Protein AF-A0A419KEZ3-F1 (afdb_monomer)

pLDDT: mean 91.3, std 7.32, range [59.53, 98.06]

Solvent-accessible surface area (backbone atoms only — not comparable to full-atom values): 5619 Å² total; per-residue (Å²): 110,71,69,66,50,51,55,49,52,54,50,55,49,48,72,76,42,90,86,61,65,65,48,80,53,99,92,42,44,38,28,66,41,101,61,87,30,30,24,41,73,82,14,85,31,47,54,67,54,46,52,50,41,49,54,26,57,70,41,92,48,64,69,50,25,50,50,28,55,49,55,44,32,54,64,50,48,45,57,60,52,51,51,53,53,52,52,52,53,52,52,51,53,52,51,55,64,73,76,105

Foldseek 3Di:
DVVLVVVLVVVVVVLVDPPDQWDDDPNWIWGDDPDQWIQINNFTDHPVRVSCLSVQCSDPDPVSNVVSVVVNCVRVCVVVVVVVVVVVVVVVVVVVVVVD

Nearest PDB structures (foldseek):
  2n1h-assembly1_A  TM=5.336E-01  e=1.472E+00  Schizosaccharomyces pombe 972h-

Secondary structure (DSSP, 8-state):
-HHHHHHHHHHHHHHH-SS-SEEEETTEEEEE-SSSEEEETTEEEEHHHHHHHHHHHT-S-HHHHHHHHHHHHHHTTHHHHHHHHHHHHHHHHHHHHHH-

Mean predicted aligned error: 5.29 Å

Structure (mmCIF, N/CA/C/O backbone):
data_AF-A0A419KEZ3-F1
#
_entry.id   AF-A0A419KEZ3-F1
#
loop_
_atom_site.group_PDB
_atom_site.id
_atom_site.type_symbol
_atom_site.label_atom_id
_atom_site.label_alt_id
_atom_site.label_comp_id
_atom_site.label_asym_id
_atom_site.label_entity_id
_atom_site.label_seq_id
_atom_site.pdbx_PDB_ins_code
_atom_site.Cartn_x
_atom_site.Cartn_y
_atom_site.Cartn_z
_atom_site.occupancy
_atom_site.B_iso_or_equiv
_atom_site.auth_seq_id
_atom_site.auth_comp_id
_atom_site.auth_asym_id
_atom_site.auth_atom_id
_atom_site.pdbx_PDB_model_num
ATOM 1 N N . MET A 1 1 ? -9.427 16.975 11.562 1.00 59.53 1 MET A N 1
ATOM 2 C CA . MET A 1 1 ? -9.403 15.908 12.588 1.00 59.53 1 MET A CA 1
ATOM 3 C C . MET A 1 1 ? -10.632 15.014 12.488 1.00 59.53 1 MET A C 1
ATOM 5 O O . MET A 1 1 ? -10.470 13.811 12.394 1.00 59.53 1 MET A O 1
ATOM 9 N N . LYS A 1 2 ? -11.841 15.587 12.383 1.00 64.38 2 LYS A N 1
ATOM 10 C CA . LYS A 1 2 ? -13.095 14.826 12.236 1.00 64.38 2 LYS A CA 1
ATOM 11 C C . LYS A 1 2 ? -13.085 13.823 11.065 1.00 64.38 2 LYS A C 1
ATOM 13 O O . LYS A 1 2 ? -13.336 12.647 11.271 1.00 64.38 2 LYS A O 1
ATOM 18 N N . LYS A 1 3 ? -12.651 14.261 9.874 1.00 74.25 3 LYS A N 1
ATOM 19 C CA . LYS A 1 3 ? -12.561 13.403 8.674 1.00 74.25 3 LYS A CA 1
ATOM 20 C C . LYS A 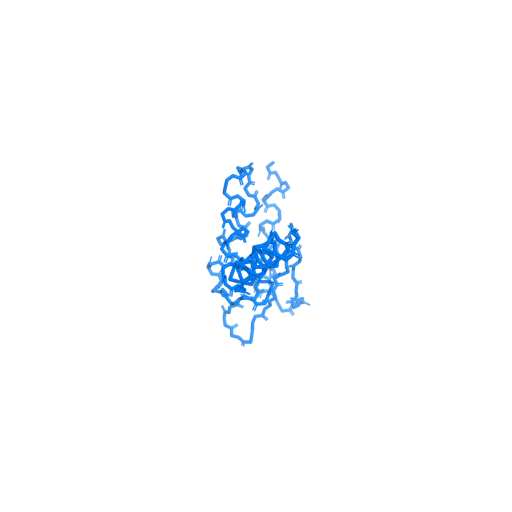1 3 ? -11.563 12.242 8.805 1.00 74.25 3 LYS A C 1
ATOM 22 O O . LYS A 1 3 ? -11.837 11.154 8.327 1.00 74.25 3 LYS A O 1
ATOM 27 N N . SER A 1 4 ? -10.404 12.459 9.433 1.00 74.81 4 SER A N 1
ATOM 28 C CA . SER A 1 4 ? -9.390 11.402 9.589 1.00 74.81 4 SER A CA 1
ATOM 29 C C . SER A 1 4 ? -9.812 10.334 10.596 1.00 74.81 4 SER A C 1
ATOM 31 O O . SER A 1 4 ? -9.399 9.192 10.448 1.00 74.81 4 SER A O 1
ATOM 33 N N . MET A 1 5 ? -10.608 10.719 11.599 1.00 79.12 5 MET A N 1
ATOM 34 C CA . MET A 1 5 ? -11.153 9.815 12.612 1.00 79.12 5 MET A CA 1
ATOM 35 C C . MET A 1 5 ? -12.304 8.977 12.046 1.00 79.12 5 MET A C 1
ATOM 37 O O . MET A 1 5 ? -12.257 7.761 12.165 1.00 79.12 5 MET A O 1
ATOM 41 N N . GLN A 1 6 ? -13.229 9.600 11.305 1.00 86.38 6 GLN A N 1
ATOM 42 C CA . GLN A 1 6 ? -14.302 8.887 10.595 1.00 86.38 6 GLN A CA 1
ATOM 43 C C . GLN A 1 6 ? -13.761 7.804 9.654 1.00 86.38 6 GLN A C 1
ATOM 45 O O . GLN A 1 6 ? -14.206 6.671 9.694 1.00 86.38 6 GLN A O 1
ATOM 50 N N . ILE A 1 7 ? -12.728 8.119 8.870 1.00 87.94 7 ILE A N 1
ATOM 51 C CA . ILE A 1 7 ? -12.120 7.157 7.938 1.00 87.94 7 ILE A CA 1
ATOM 52 C C . ILE A 1 7 ? -11.506 5.943 8.662 1.00 87.94 7 ILE A C 1
ATOM 54 O O . ILE A 1 7 ? -11.483 4.846 8.110 1.00 87.94 7 ILE A O 1
ATOM 58 N N . LEU A 1 8 ? -10.980 6.132 9.876 1.00 88.75 8 LEU A N 1
ATOM 59 C CA . LEU A 1 8 ? -10.447 5.030 10.677 1.00 88.75 8 LEU A CA 1
ATOM 60 C C . LEU A 1 8 ? -11.574 4.160 11.240 1.00 88.75 8 LEU A C 1
ATOM 62 O O . LEU A 1 8 ? -11.472 2.940 11.188 1.00 88.75 8 LEU A O 1
ATOM 66 N N . GLU A 1 9 ? -12.646 4.781 11.728 1.00 90.19 9 GLU A N 1
ATOM 67 C CA . GLU A 1 9 ? -13.843 4.079 12.202 1.00 90.19 9 GLU A CA 1
ATOM 68 C C . GLU A 1 9 ? -14.496 3.266 11.076 1.00 90.19 9 GLU A C 1
ATOM 70 O O . GLU A 1 9 ? -14.818 2.097 11.278 1.00 90.19 9 GLU A O 1
ATOM 75 N N . ASP A 1 10 ? -14.603 3.835 9.871 1.00 91.44 10 ASP A N 1
ATOM 76 C CA . ASP A 1 10 ? -15.122 3.147 8.683 1.00 91.44 10 ASP A CA 1
ATOM 77 C C . ASP A 1 10 ? -14.277 1.912 8.333 1.00 91.44 10 ASP A C 1
ATOM 79 O O . ASP A 1 10 ? -14.812 0.852 8.001 1.00 91.44 10 ASP A O 1
ATOM 83 N N . PHE A 1 11 ? -12.950 2.025 8.437 1.00 92.69 11 PHE A N 1
ATOM 84 C CA . PHE A 1 11 ? -12.036 0.910 8.201 1.00 92.69 11 PHE A CA 1
ATOM 85 C C . PHE A 1 11 ? -12.146 -0.171 9.284 1.00 92.69 11 PHE A C 1
ATOM 87 O O . PHE A 1 11 ? -12.197 -1.360 8.971 1.00 92.69 11 PHE A O 1
ATOM 94 N N . GLU A 1 12 ? -12.231 0.210 10.559 1.00 92.00 12 GLU A N 1
ATOM 95 C CA . GLU A 1 12 ? -12.424 -0.743 11.658 1.00 92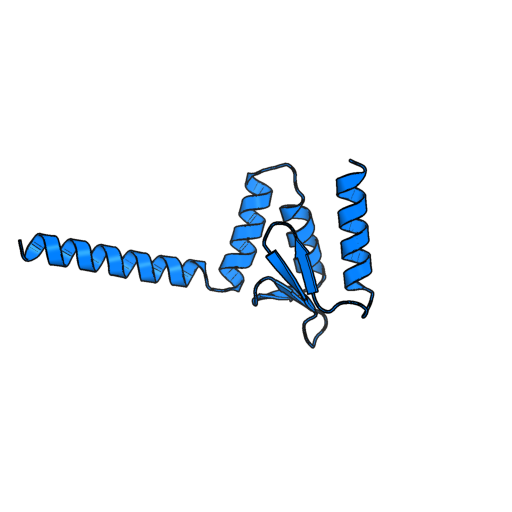.00 12 GLU A CA 1
ATOM 96 C C . GLU A 1 12 ? -13.782 -1.454 11.571 1.00 92.00 12 GLU A C 1
ATOM 98 O O . GLU A 1 12 ? -13.874 -2.657 11.832 1.00 92.00 12 GLU A O 1
ATOM 103 N N . LEU A 1 13 ? -14.832 -0.745 11.149 1.00 92.31 13 LEU A N 1
ATOM 104 C CA . LEU A 1 13 ? -16.136 -1.335 10.868 1.00 92.31 13 LEU A CA 1
ATOM 105 C C . LEU A 1 13 ? -16.058 -2.308 9.685 1.00 92.31 13 LEU A C 1
ATOM 107 O O . LEU A 1 13 ? -16.610 -3.409 9.752 1.00 92.31 13 LEU A O 1
ATOM 111 N N . TRP A 1 14 ? -15.348 -1.937 8.619 1.00 93.56 14 TRP A N 1
ATOM 112 C CA . TRP A 1 14 ? -15.114 -2.814 7.474 1.00 93.56 14 TRP A CA 1
ATOM 113 C C . TRP A 1 14 ? -14.391 -4.105 7.878 1.00 93.56 14 TRP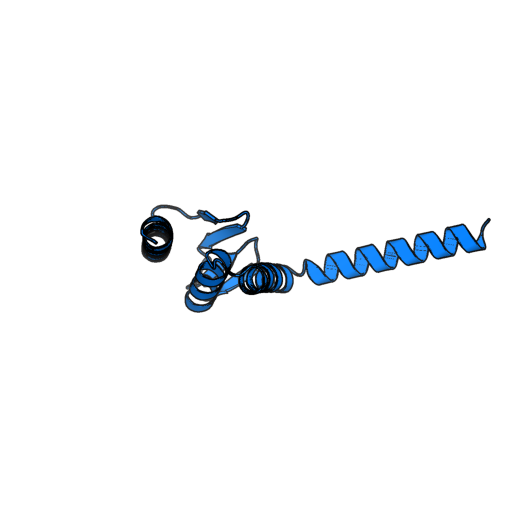 A C 1
ATOM 115 O O . TRP A 1 14 ? -14.815 -5.189 7.474 1.00 93.56 14 TRP A O 1
ATOM 125 N N . LEU A 1 15 ? -13.372 -4.037 8.741 1.00 90.31 15 LEU A N 1
ATOM 126 C CA . LEU A 1 15 ? -12.679 -5.231 9.241 1.00 90.31 15 LEU A CA 1
ATOM 127 C C . LEU A 1 15 ? -13.638 -6.200 9.947 1.00 90.31 15 LEU A C 1
ATOM 129 O O . LEU A 1 15 ? -13.637 -7.395 9.649 1.00 90.31 15 LEU A O 1
ATOM 133 N N . ARG A 1 16 ? -14.538 -5.681 10.789 1.00 88.69 16 ARG A N 1
ATOM 134 C CA . ARG A 1 16 ? -15.482 -6.492 11.579 1.00 88.69 16 ARG A CA 1
ATOM 135 C C . ARG A 1 16 ? -16.663 -7.041 10.779 1.00 88.69 16 ARG A C 1
ATOM 137 O O . ARG A 1 16 ? -17.253 -8.046 11.164 1.00 88.69 16 ARG A O 1
ATOM 144 N N . THR A 1 17 ? -17.048 -6.386 9.686 1.00 85.62 17 THR A N 1
ATOM 145 C CA . THR A 1 17 ? -18.293 -6.696 8.963 1.00 85.62 17 THR A CA 1
ATOM 146 C C . THR A 1 17 ? -18.057 -7.486 7.679 1.00 85.62 17 THR A C 1
ATOM 148 O O . THR A 1 17 ? -17.063 -7.293 6.998 1.00 85.62 17 THR A O 1
ATOM 151 N N . ARG A 1 18 ? -18.969 -8.382 7.281 1.00 75.12 18 ARG A N 1
ATOM 152 C CA . ARG A 1 18 ? -18.826 -9.179 6.038 1.00 75.12 18 ARG A CA 1
ATOM 153 C C . ARG A 1 18 ? -19.460 -8.531 4.797 1.00 75.12 18 ARG A C 1
ATOM 155 O O . ARG A 1 18 ? -19.661 -9.208 3.799 1.00 75.12 18 ARG A O 1
ATOM 162 N N . PHE A 1 19 ? -19.811 -7.244 4.856 1.00 67.50 19 PHE A N 1
ATOM 163 C CA . PHE A 1 19 ? -20.635 -6.610 3.819 1.00 67.50 19 PHE A CA 1
ATOM 164 C C . PHE A 1 19 ? -19.890 -6.329 2.510 1.00 67.50 19 PHE A C 1
ATOM 166 O O . PHE A 1 19 ? -20.487 -6.445 1.444 1.00 67.50 19 PHE A O 1
ATOM 173 N N . THR A 1 20 ? -18.602 -5.977 2.565 1.00 81.94 20 THR A N 1
ATOM 174 C CA . THR A 1 20 ? -17.789 -5.738 1.365 1.00 81.94 20 THR A CA 1
ATOM 175 C C . THR A 1 20 ? -16.446 -6.450 1.459 1.00 81.94 20 THR A C 1
ATOM 177 O O . THR A 1 20 ? -15.736 -6.359 2.462 1.00 81.94 20 THR A O 1
ATOM 180 N N . ASN A 1 21 ? -16.066 -7.141 0.382 1.00 84.94 21 ASN A N 1
ATOM 181 C CA . ASN A 1 21 ? -14.788 -7.854 0.329 1.00 84.94 21 ASN A CA 1
ATOM 182 C C . ASN A 1 21 ? -13.588 -6.921 0.161 1.00 84.94 21 ASN A C 1
ATOM 184 O O . ASN A 1 21 ? -12.486 -7.320 0.521 1.00 84.94 21 ASN A O 1
ATOM 188 N N . ALA A 1 22 ? -13.792 -5.702 -0.354 1.00 91.88 22 ALA A N 1
ATOM 189 C CA . ALA A 1 22 ? -12.720 -4.759 -0.647 1.00 91.88 22 ALA A CA 1
ATOM 190 C C . ALA A 1 22 ? -12.982 -3.353 -0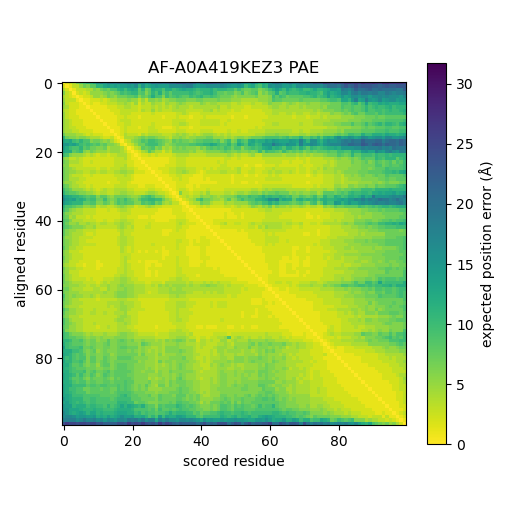.079 1.00 91.88 22 ALA A C 1
ATOM 192 O O . ALA A 1 22 ? -14.117 -2.869 -0.092 1.00 91.88 22 ALA A O 1
ATOM 193 N N . PHE A 1 23 ? -11.911 -2.686 0.349 1.00 93.31 23 PHE A N 1
ATOM 194 C CA . PHE A 1 23 ? -11.873 -1.300 0.807 1.00 93.31 23 PHE A CA 1
ATOM 195 C C . PHE A 1 23 ? -10.740 -0.556 0.090 1.00 93.31 23 PHE A C 1
ATOM 197 O O . PHE A 1 23 ? -9.574 -0.940 0.171 1.00 93.31 23 PHE A O 1
ATOM 204 N N . TRP A 1 24 ? -11.067 0.515 -0.633 1.00 93.50 24 TRP A N 1
ATOM 205 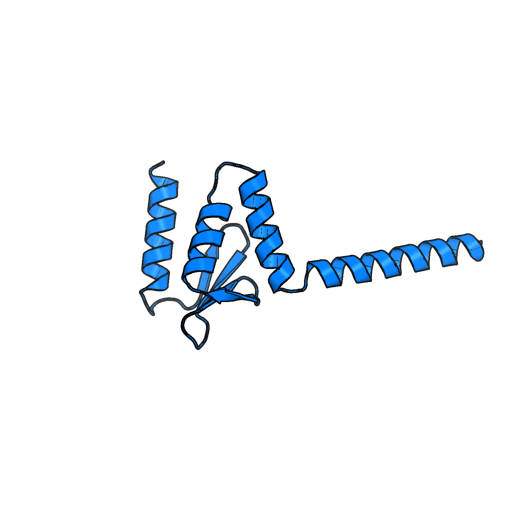C CA . TRP A 1 24 ? -10.084 1.305 -1.377 1.00 93.50 24 TRP A CA 1
ATOM 206 C C . TRP A 1 24 ? -9.653 2.529 -0.581 1.00 93.50 24 TRP A C 1
ATOM 208 O O . TRP A 1 24 ? -10.482 3.355 -0.197 1.00 93.50 24 TRP A O 1
ATOM 218 N N . PHE A 1 25 ? -8.345 2.696 -0.384 1.00 94.31 25 PHE A N 1
ATOM 219 C CA . PHE A 1 25 ? -7.814 3.845 0.337 1.00 94.31 25 PHE A CA 1
ATOM 220 C C . PHE A 1 25 ? -6.474 4.314 -0.220 1.00 94.31 25 PHE A C 1
ATOM 222 O O . PHE A 1 25 ? -5.522 3.550 -0.318 1.00 94.31 25 PHE A O 1
ATOM 229 N N . LYS A 1 26 ? -6.384 5.611 -0.552 1.00 91.44 26 LYS A N 1
ATOM 230 C CA . LYS A 1 26 ? -5.133 6.275 -0.976 1.00 91.44 26 LYS A CA 1
ATOM 231 C C . LYS A 1 26 ? -4.378 5.561 -2.114 1.00 91.44 26 LYS A C 1
ATOM 233 O O . LYS A 1 26 ? -3.163 5.682 -2.197 1.00 91.44 26 LYS A O 1
ATOM 238 N N . GLY A 1 27 ? -5.104 4.889 -3.008 1.00 91.88 27 GLY A N 1
ATOM 239 C CA . GLY A 1 27 ? -4.533 4.157 -4.145 1.00 91.88 27 GLY A CA 1
ATOM 240 C C . GLY A 1 27 ? -4.204 2.690 -3.864 1.00 91.88 27 GLY A C 1
ATOM 241 O O . GLY A 1 27 ? -3.759 2.012 -4.779 1.00 91.88 27 GLY A O 1
ATOM 242 N N . HIS A 1 28 ? -4.464 2.205 -2.649 1.00 95.06 28 HIS A N 1
ATOM 243 C CA . HIS A 1 28 ? -4.270 0.815 -2.247 1.00 9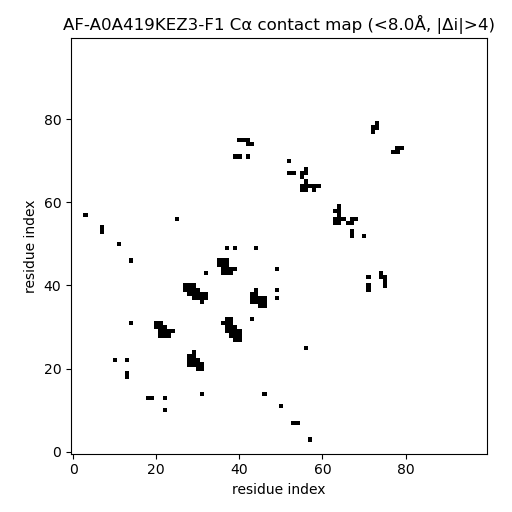5.06 28 HIS A CA 1
ATOM 244 C C . HIS A 1 28 ? -5.619 0.113 -2.052 1.00 95.06 28 HIS A C 1
ATOM 246 O O . HIS A 1 28 ? -6.575 0.712 -1.537 1.00 95.06 28 HIS A O 1
ATOM 252 N N . LYS A 1 29 ? -5.694 -1.154 -2.455 1.00 95.19 29 LYS A N 1
ATOM 253 C CA . LYS A 1 29 ? -6.858 -2.024 -2.292 1.00 95.19 29 LYS A CA 1
ATOM 254 C C . LYS A 1 29 ? -6.629 -2.958 -1.111 1.00 95.19 29 LYS A C 1
ATOM 256 O O . LYS A 1 29 ? -5.706 -3.763 -1.138 1.00 95.19 29 LYS A O 1
ATOM 261 N N . PHE A 1 30 ? -7.481 -2.857 -0.100 1.00 95.81 30 PHE A N 1
ATOM 262 C CA . PHE A 1 30 ? -7.530 -3.774 1.033 1.00 95.81 30 PHE A CA 1
ATOM 263 C C . PHE A 1 30 ? -8.618 -4.807 0.759 1.00 95.81 30 PHE A C 1
ATOM 265 O O . PHE A 1 30 ? -9.746 -4.429 0.457 1.00 95.81 30 PHE A O 1
ATOM 272 N N . GLU A 1 31 ? -8.306 -6.090 0.859 1.00 94.88 31 GLU A N 1
ATOM 273 C CA . GLU A 1 31 ? -9.239 -7.192 0.641 1.00 94.88 31 GLU A CA 1
ATOM 274 C C . GLU A 1 31 ? -9.182 -8.167 1.804 1.00 94.88 31 GLU A C 1
ATOM 276 O O . GLU A 1 31 ? -8.120 -8.404 2.370 1.00 94.88 31 GLU A O 1
ATOM 281 N N . LYS A 1 32 ? -10.315 -8.760 2.169 1.00 91.81 32 LYS A N 1
ATOM 282 C CA . LYS A 1 32 ? -10.315 -9.809 3.193 1.00 91.81 32 LYS A CA 1
ATOM 283 C C . LYS A 1 32 ? -9.621 -11.051 2.644 1.00 91.81 32 LYS A C 1
ATOM 285 O O . LYS A 1 32 ? -9.957 -11.502 1.550 1.00 91.81 32 LYS A O 1
ATOM 290 N N . ALA A 1 33 ? -8.651 -11.579 3.383 1.00 88.50 33 ALA A N 1
ATOM 291 C CA . ALA A 1 33 ? -8.067 -12.871 3.057 1.00 88.50 33 ALA A CA 1
ATOM 292 C C . ALA A 1 33 ? -9.050 -13.998 3.427 1.00 88.50 33 ALA A C 1
ATOM 294 O O . ALA A 1 33 ? -9.990 -13.789 4.190 1.00 88.50 33 ALA A O 1
ATOM 295 N N . GLU A 1 34 ? -8.818 -15.211 2.919 1.00 80.44 34 GLU A N 1
ATOM 296 C CA . GLU A 1 34 ? -9.586 -16.398 3.334 1.00 80.44 34 GLU A CA 1
ATOM 297 C C . GLU A 1 34 ? -9.345 -16.776 4.816 1.00 80.44 34 GLU A C 1
ATOM 299 O O . GLU A 1 34 ? -10.137 -17.515 5.394 1.00 80.44 34 GLU A O 1
ATOM 304 N N . GLY A 1 35 ? -8.284 -16.242 5.442 1.00 79.69 35 GLY A N 1
ATOM 305 C CA . GLY A 1 35 ? -7.985 -16.357 6.879 1.00 79.69 35 GLY A CA 1
ATOM 306 C C . GLY A 1 35 ? -8.250 -15.070 7.678 1.00 79.69 35 GLY A C 1
ATOM 307 O O . GLY A 1 35 ? -8.937 -14.164 7.219 1.00 79.69 35 GLY A O 1
ATOM 308 N N . GLU A 1 36 ? -7.653 -14.950 8.868 1.00 83.75 36 GLU A N 1
ATOM 309 C CA . GLU A 1 36 ? -7.793 -13.786 9.777 1.00 83.75 36 GLU A CA 1
ATOM 310 C C . GLU A 1 36 ? -6.974 -12.546 9.346 1.00 83.75 36 GLU A C 1
ATOM 312 O O . GLU A 1 36 ? -6.600 -11.702 10.158 1.00 83.75 36 GLU A O 1
ATOM 317 N N . GLY A 1 37 ? -6.653 -12.437 8.057 1.00 91.19 37 GLY A N 1
ATOM 318 C CA . GLY A 1 37 ? -5.773 -11.405 7.517 1.00 91.19 37 GLY A CA 1
ATOM 319 C C . GLY A 1 37 ? -6.419 -10.538 6.444 1.00 91.19 37 GLY A C 1
ATOM 320 O O . GLY A 1 37 ? -7.576 -10.701 6.052 1.00 91.19 37 GLY A O 1
ATOM 321 N N . VAL A 1 38 ? -5.623 -9.608 5.934 1.00 94.81 38 VAL A N 1
ATOM 322 C CA . VAL A 1 38 ? -6.004 -8.654 4.899 1.00 94.81 38 VAL A CA 1
ATOM 323 C C . VAL A 1 38 ? -4.964 -8.693 3.788 1.00 94.81 38 VAL A C 1
ATOM 325 O O . VAL A 1 38 ? -3.769 -8.560 4.032 1.00 94.81 38 VAL A O 1
ATOM 328 N N . MET A 1 39 ? -5.420 -8.851 2.552 1.00 95.25 39 MET A N 1
ATOM 329 C CA . MET A 1 39 ? -4.596 -8.669 1.365 1.00 95.25 39 MET A CA 1
ATOM 330 C C . MET A 1 39 ? -4.555 -7.183 1.005 1.00 95.25 39 MET A C 1
ATOM 332 O O . MET A 1 39 ? -5.600 -6.576 0.794 1.00 95.25 39 MET A O 1
ATOM 336 N N . ILE A 1 40 ? -3.368 -6.588 0.914 1.00 95.81 40 ILE A N 1
ATOM 337 C CA . ILE A 1 40 ? -3.179 -5.202 0.469 1.00 95.81 40 ILE A CA 1
ATOM 338 C C . ILE A 1 40 ? -2.412 -5.220 -0.850 1.00 95.81 40 ILE A C 1
ATOM 340 O O . ILE A 1 40 ? -1.249 -5.620 -0.896 1.00 95.81 40 ILE A O 1
ATOM 344 N N . ASP A 1 41 ? -3.074 -4.820 -1.937 1.00 94.25 41 ASP A N 1
ATOM 345 C CA . ASP A 1 41 ? -2.545 -4.890 -3.309 1.00 94.25 41 ASP A CA 1
ATOM 346 C C . ASP A 1 41 ? -1.992 -6.288 -3.687 1.00 94.25 41 ASP A C 1
ATOM 348 O O . ASP A 1 41 ? -1.063 -6.413 -4.486 1.00 94.25 41 ASP A O 1
ATOM 352 N N . GLY A 1 42 ? -2.573 -7.347 -3.109 1.00 91.06 42 GLY A N 1
ATOM 353 C CA . GLY A 1 42 ? -2.183 -8.745 -3.330 1.00 91.06 42 GLY A CA 1
ATOM 354 C C . GLY A 1 42 ? -1.190 -9.330 -2.316 1.00 91.06 42 GLY A C 1
ATOM 355 O O . GLY A 1 42 ? -0.858 -10.508 -2.423 1.00 91.06 42 GLY A O 1
ATOM 356 N N . GLY A 1 43 ? -0.736 -8.552 -1.332 1.00 93.25 43 GLY A N 1
ATOM 357 C CA . GLY A 1 43 ? 0.203 -8.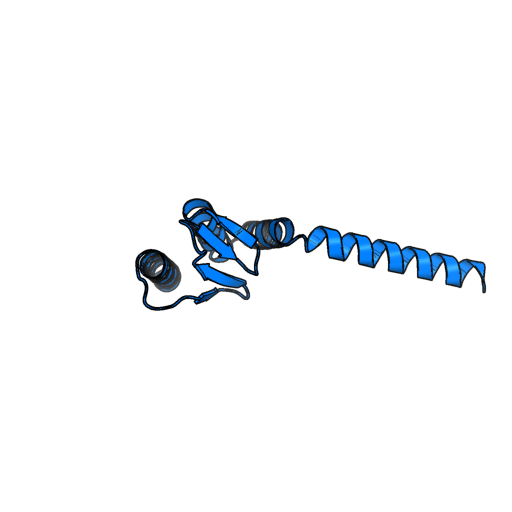992 -0.297 1.00 93.25 43 GLY A CA 1
ATOM 358 C C . GLY A 1 43 ? -0.508 -9.247 1.020 1.00 93.25 43 GLY A C 1
ATOM 359 O O . GLY A 1 43 ? -1.340 -8.441 1.421 1.00 93.25 43 GLY A O 1
ATOM 360 N N . TYR A 1 44 ? -0.185 -10.342 1.704 1.00 94.75 44 TYR A N 1
ATOM 361 C CA . TYR A 1 44 ? -0.828 -10.698 2.970 1.00 94.75 44 TYR A CA 1
ATOM 362 C C . TYR A 1 44 ? -0.292 -9.875 4.150 1.00 94.75 44 TYR A C 1
ATOM 364 O O . TYR A 1 44 ? 0.923 -9.732 4.322 1.00 94.75 44 TYR A O 1
ATOM 372 N N . PHE A 1 45 ? -1.214 -9.393 4.979 1.00 95.56 45 PHE A N 1
ATOM 373 C CA . PHE A 1 45 ? -0.972 -8.717 6.250 1.00 95.56 45 PHE A CA 1
ATOM 374 C C . PHE A 1 45 ? -1.898 -9.298 7.320 1.00 95.56 45 PHE A C 1
ATOM 376 O O . PHE A 1 45 ? -3.037 -9.665 7.021 1.00 95.56 45 PHE A O 1
ATOM 383 N N . THR A 1 46 ? -1.452 -9.352 8.575 1.00 95.00 46 THR A N 1
ATOM 384 C CA . THR A 1 46 ? -2.384 -9.610 9.687 1.00 95.00 46 THR A CA 1
ATOM 385 C C . THR A 1 46 ? -3.345 -8.432 9.861 1.00 95.00 46 THR A C 1
ATOM 387 O O . THR A 1 46 ? -3.110 -7.336 9.339 1.00 95.00 46 THR A O 1
ATOM 390 N N . GLU A 1 47 ? -4.437 -8.618 10.602 1.00 93.25 47 GLU A N 1
ATOM 391 C CA . GLU A 1 47 ? -5.372 -7.524 10.879 1.00 93.25 47 GLU A CA 1
ATOM 392 C C . GLU A 1 47 ? -4.679 -6.333 11.579 1.00 93.25 47 GLU A C 1
ATOM 394 O O . GLU A 1 47 ? -4.932 -5.169 11.252 1.00 93.25 47 GLU A O 1
ATOM 399 N N . GLU A 1 48 ? -3.766 -6.604 12.515 1.00 93.38 48 GLU A N 1
ATOM 400 C CA . GLU A 1 48 ? -2.975 -5.598 13.233 1.00 93.38 48 GLU A CA 1
ATOM 401 C C . GLU A 1 48 ? -2.035 -4.845 12.294 1.00 93.38 48 GLU A C 1
ATOM 403 O O . GLU A 1 48 ? -1.988 -3.610 12.325 1.00 93.38 48 GLU A O 1
ATOM 408 N N . GLU A 1 49 ? -1.319 -5.571 11.433 1.00 95.19 49 GLU A N 1
ATOM 409 C CA . GLU A 1 49 ? -0.442 -4.971 10.432 1.00 95.19 49 GLU A CA 1
ATOM 410 C C . GLU A 1 49 ? -1.246 -4.101 9.459 1.00 95.19 49 GLU A C 1
ATOM 412 O O . GLU A 1 49 ? -0.858 -2.968 9.172 1.00 95.19 49 GLU A O 1
ATOM 417 N N . ALA A 1 50 ? -2.411 -4.570 9.007 1.00 95.31 50 ALA A N 1
ATOM 418 C CA . ALA A 1 50 ? -3.284 -3.818 8.113 1.00 95.31 50 ALA A CA 1
ATOM 419 C C . ALA A 1 50 ? -3.795 -2.524 8.765 1.00 95.31 50 ALA A C 1
ATOM 421 O O . ALA A 1 50 ? -3.778 -1.463 8.134 1.00 95.31 50 ALA A O 1
ATOM 422 N N . LYS A 1 51 ? -4.173 -2.567 10.051 1.00 94.94 51 LYS A N 1
ATOM 423 C CA . LYS A 1 51 ? -4.507 -1.368 10.842 1.00 94.94 51 LYS A CA 1
ATOM 424 C C . LYS A 1 51 ? -3.327 -0.406 10.941 1.00 94.94 51 LYS A C 1
ATOM 426 O O . LYS A 1 51 ? -3.518 0.808 10.832 1.00 94.94 51 LYS A O 1
ATOM 431 N N . GLN A 1 52 ? -2.116 -0.914 11.154 1.00 95.56 52 GLN A N 1
ATOM 432 C CA . GLN A 1 52 ? -0.916 -0.085 11.227 1.00 95.56 52 GLN A CA 1
ATOM 433 C C . GLN A 1 52 ? -0.621 0.589 9.882 1.00 95.56 52 GLN A C 1
ATOM 435 O O . GLN A 1 52 ? -0.462 1.812 9.839 1.00 95.56 52 GLN A O 1
ATOM 440 N N . VAL A 1 53 ? -0.633 -0.171 8.786 1.00 96.31 53 VAL A N 1
ATOM 441 C CA . VAL A 1 53 ? -0.460 0.341 7.420 1.00 96.31 53 VAL A CA 1
ATOM 442 C C . VAL A 1 53 ? -1.510 1.409 7.118 1.00 96.31 53 VAL A C 1
ATOM 444 O O . VAL A 1 53 ? -1.169 2.500 6.659 1.00 96.31 53 VAL A O 1
ATOM 447 N N . PHE A 1 54 ? -2.775 1.161 7.460 1.00 95.75 54 PHE A N 1
ATOM 448 C CA . PHE A 1 54 ? -3.857 2.122 7.268 1.00 95.75 54 PHE A CA 1
ATOM 449 C C . PHE A 1 54 ? -3.620 3.439 8.024 1.00 95.75 54 PHE A C 1
ATOM 451 O O . PHE A 1 54 ? -3.716 4.527 7.446 1.00 95.75 54 PHE A O 1
ATOM 458 N N . LYS A 1 55 ? -3.243 3.361 9.308 1.00 94.81 55 LYS A N 1
ATOM 459 C CA . LYS A 1 55 ? -2.897 4.540 10.123 1.00 94.81 55 LYS A CA 1
ATOM 460 C C . LYS A 1 55 ? -1.726 5.314 9.523 1.00 94.81 55 LYS A C 1
ATOM 462 O O . LYS A 1 55 ? -1.759 6.545 9.489 1.00 94.81 55 LYS A O 1
ATOM 467 N N . MET A 1 56 ? -0.714 4.613 9.016 1.00 95.50 56 MET A N 1
ATOM 468 C CA . MET A 1 56 ? 0.445 5.236 8.384 1.00 95.50 56 MET A CA 1
ATOM 469 C C . MET A 1 56 ? 0.085 5.915 7.052 1.00 95.50 56 MET A C 1
ATOM 471 O O . MET A 1 56 ? 0.498 7.053 6.826 1.00 95.50 56 MET A O 1
ATOM 475 N N . LEU A 1 57 ? -0.757 5.297 6.215 1.00 95.06 57 LEU A N 1
ATOM 476 C CA . LEU A 1 57 ? -1.280 5.901 4.980 1.00 95.06 57 LEU A CA 1
ATOM 477 C C . LEU A 1 57 ? -2.156 7.137 5.246 1.00 95.06 57 LEU A C 1
ATOM 479 O O . LEU A 1 57 ? -2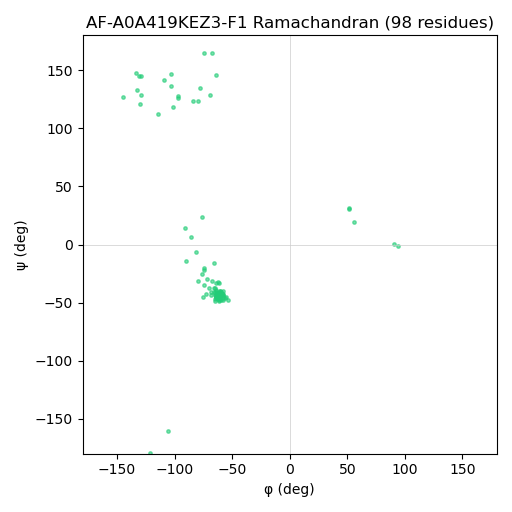.161 8.085 4.454 1.00 95.06 57 LEU A O 1
ATOM 483 N N . ASN A 1 58 ? -2.890 7.145 6.362 1.00 93.88 58 ASN A N 1
ATOM 484 C CA . ASN A 1 58 ? -3.714 8.274 6.798 1.00 93.88 58 ASN A CA 1
ATOM 485 C C . ASN A 1 58 ? -2.904 9.371 7.526 1.00 93.88 58 ASN A C 1
ATOM 487 O O . ASN A 1 58 ? -3.441 10.437 7.840 1.00 93.88 58 ASN A O 1
ATOM 491 N N . SER A 1 59 ? -1.614 9.144 7.797 1.00 92.19 59 SER A N 1
ATOM 492 C CA . SER A 1 59 ? -0.752 10.113 8.477 1.00 92.19 59 SER A CA 1
ATOM 493 C C . SER A 1 59 ? -0.577 11.391 7.655 1.00 92.19 59 SER A C 1
ATOM 495 O O . SER A 1 59 ? -0.494 11.373 6.428 1.00 92.19 59 SER A O 1
ATOM 497 N N . LYS A 1 60 ? -0.457 12.535 8.333 1.00 91.31 60 LYS A N 1
ATOM 498 C CA . LYS A 1 60 ? -0.092 13.801 7.678 1.00 91.31 60 LYS A CA 1
ATOM 499 C C . LYS A 1 60 ? 1.389 13.856 7.293 1.00 91.31 60 LYS A C 1
ATOM 501 O O . LYS A 1 60 ? 1.759 14.657 6.441 1.00 91.31 60 LYS A O 1
ATOM 506 N N . ASN A 1 61 ? 2.229 13.030 7.918 1.00 94.31 61 ASN A N 1
ATOM 507 C CA . ASN A 1 61 ? 3.662 13.002 7.662 1.00 94.31 61 ASN A CA 1
ATOM 508 C C . ASN A 1 61 ? 3.955 12.215 6.374 1.00 94.31 61 ASN A C 1
ATOM 510 O O . ASN A 1 61 ? 3.589 11.045 6.251 1.00 94.31 61 ASN A O 1
ATOM 514 N N . LEU A 1 62 ? 4.633 12.866 5.426 1.00 92.56 62 LEU A N 1
ATOM 515 C CA . LEU A 1 62 ? 4.989 12.273 4.141 1.00 92.56 62 LEU A CA 1
ATOM 516 C C . LEU A 1 62 ? 5.895 11.044 4.294 1.00 92.56 62 LEU A C 1
ATOM 518 O O . LEU A 1 62 ? 5.648 10.044 3.632 1.00 92.56 62 LEU A O 1
ATOM 522 N N . PHE A 1 63 ? 6.887 11.084 5.186 1.00 96.12 63 PHE A N 1
ATOM 523 C CA . PHE A 1 63 ? 7.802 9.961 5.410 1.00 96.12 63 PHE A CA 1
ATOM 524 C C . PHE A 1 63 ? 7.073 8.736 5.961 1.00 96.12 63 PHE A C 1
ATOM 526 O O . PHE A 1 63 ? 7.316 7.624 5.510 1.00 96.12 63 PHE A O 1
ATOM 533 N N . ILE A 1 64 ? 6.118 8.939 6.874 1.00 95.38 64 ILE A N 1
ATOM 534 C CA . ILE A 1 64 ? 5.302 7.842 7.419 1.00 95.38 64 ILE A CA 1
ATOM 535 C C . ILE A 1 64 ? 4.437 7.213 6.319 1.00 95.38 64 ILE A C 1
ATOM 537 O O . ILE A 1 64 ? 4.338 5.991 6.233 1.00 95.38 64 ILE A O 1
ATOM 541 N N . ARG A 1 65 ? 3.847 8.041 5.451 1.00 95.31 65 ARG A N 1
ATOM 542 C CA . ARG A 1 65 ? 3.062 7.561 4.308 1.00 95.31 65 ARG A CA 1
ATOM 543 C C . ARG A 1 65 ? 3.912 6.777 3.313 1.00 95.31 65 ARG A C 1
ATOM 545 O O . ARG A 1 65 ? 3.498 5.705 2.892 1.00 95.31 65 ARG A O 1
ATOM 552 N N . LEU A 1 66 ? 5.091 7.296 2.965 1.00 94.69 66 LEU A N 1
ATOM 553 C CA . LEU A 1 66 ? 6.033 6.606 2.083 1.00 94.69 66 LEU A CA 1
ATOM 554 C C . LEU A 1 66 ? 6.469 5.270 2.683 1.00 94.69 66 LEU A C 1
ATOM 556 O O . LEU A 1 66 ? 6.511 4.280 1.964 1.00 94.69 66 LEU A O 1
ATOM 560 N N . ASN A 1 67 ? 6.709 5.219 3.995 1.00 95.25 67 ASN A N 1
ATOM 561 C CA . ASN A 1 67 ? 7.054 3.976 4.676 1.00 95.25 67 ASN A CA 1
ATOM 562 C C . ASN A 1 67 ? 5.941 2.921 4.549 1.00 95.25 67 ASN A C 1
ATOM 564 O O . ASN A 1 67 ? 6.228 1.762 4.275 1.00 95.25 67 ASN A O 1
ATOM 568 N N . ALA A 1 68 ? 4.669 3.316 4.665 1.00 95.62 68 ALA A N 1
ATOM 569 C CA . ALA A 1 68 ? 3.548 2.398 4.449 1.00 95.62 68 ALA A CA 1
ATOM 570 C C . ALA A 1 68 ? 3.482 1.882 3.008 1.00 95.62 68 ALA A C 1
ATOM 572 O O . ALA A 1 68 ? 3.325 0.685 2.789 1.00 95.62 68 ALA A O 1
ATOM 573 N N . THR A 1 69 ? 3.638 2.769 2.021 1.00 94.69 69 THR A N 1
ATOM 574 C CA . THR A 1 69 ? 3.673 2.369 0.608 1.00 94.69 69 THR A CA 1
ATOM 575 C C . THR A 1 69 ? 4.837 1.413 0.327 1.00 94.69 69 THR A C 1
ATOM 577 O O . THR A 1 69 ? 4.648 0.424 -0.376 1.00 94.69 69 THR A O 1
ATOM 580 N N . LEU A 1 70 ? 6.014 1.653 0.915 1.00 93.94 70 LEU A N 1
ATOM 581 C CA . LEU A 1 70 ? 7.168 0.760 0.791 1.00 93.94 70 LEU A CA 1
ATOM 582 C C . LEU A 1 70 ? 6.908 -0.612 1.421 1.00 93.94 70 LEU A C 1
ATOM 584 O O . LEU A 1 70 ? 7.196 -1.614 0.773 1.00 93.94 70 LEU A O 1
ATOM 588 N N . MET A 1 71 ? 6.307 -0.672 2.616 1.00 94.94 71 MET A N 1
ATOM 589 C CA . MET A 1 71 ? 5.924 -1.945 3.248 1.00 94.94 71 MET A CA 1
ATOM 590 C C . MET A 1 71 ? 4.968 -2.757 2.363 1.00 94.94 71 MET A C 1
ATOM 592 O O . MET A 1 71 ? 5.142 -3.965 2.207 1.00 94.94 71 MET A O 1
ATOM 596 N N . ILE A 1 72 ? 3.983 -2.098 1.739 1.00 95.25 72 ILE A N 1
ATOM 597 C CA . ILE A 1 72 ? 3.066 -2.746 0.786 1.00 95.25 72 ILE A CA 1
ATOM 598 C C . ILE A 1 72 ? 3.846 -3.291 -0.420 1.00 95.25 72 ILE A C 1
ATOM 600 O O . ILE A 1 72 ? 3.680 -4.444 -0.816 1.00 95.25 72 ILE A O 1
ATOM 604 N N . TRP A 1 73 ? 4.732 -2.484 -1.003 1.00 93.88 73 TRP A N 1
ATOM 605 C CA . TRP A 1 73 ? 5.512 -2.873 -2.181 1.00 93.88 73 TRP A CA 1
ATOM 606 C C . TRP A 1 73 ? 6.493 -4.012 -1.920 1.00 93.88 73 TRP A C 1
ATOM 608 O O . TRP A 1 73 ? 6.687 -4.859 -2.796 1.00 93.88 73 TRP A O 1
ATOM 618 N N . GLU A 1 74 ? 7.111 -4.032 -0.743 1.00 91.12 74 GLU A N 1
ATOM 619 C CA . GLU A 1 74 ? 7.994 -5.109 -0.308 1.00 91.12 74 GLU A CA 1
ATOM 620 C C . GLU A 1 74 ? 7.230 -6.433 -0.246 1.00 91.12 74 GLU A C 1
ATOM 622 O O . GLU A 1 74 ? 7.644 -7.411 -0.871 1.00 91.12 74 GLU A O 1
ATOM 627 N N . ARG A 1 75 ? 6.054 -6.439 0.396 1.00 92.62 75 ARG A N 1
ATOM 628 C CA . ARG A 1 75 ? 5.204 -7.634 0.492 1.00 92.62 75 ARG A CA 1
ATOM 629 C C . ARG A 1 75 ? 4.740 -8.133 -0.883 1.00 92.62 75 ARG A C 1
ATOM 631 O O . ARG A 1 75 ? 4.669 -9.338 -1.101 1.00 92.62 75 ARG A O 1
ATOM 638 N N . ASN A 1 76 ? 4.527 -7.225 -1.839 1.00 91.12 76 ASN A N 1
ATOM 639 C CA . ASN A 1 76 ? 4.102 -7.547 -3.211 1.00 91.12 76 ASN A CA 1
ATOM 640 C C . ASN A 1 76 ? 5.247 -7.892 -4.173 1.00 91.12 76 ASN A C 1
ATOM 642 O O . ASN A 1 76 ? 5.030 -8.028 -5.384 1.00 91.12 76 ASN A O 1
ATOM 646 N N . SER A 1 77 ? 6.482 -8.000 -3.668 1.00 88.69 77 SER A N 1
ATOM 647 C CA . SER A 1 77 ? 7.690 -8.202 -4.482 1.00 88.69 77 SER A CA 1
ATOM 648 C C . SER A 1 77 ? 7.887 -7.131 -5.569 1.00 88.69 77 SER A C 1
ATOM 650 O O . SER A 1 77 ? 8.610 -7.339 -6.544 1.00 88.69 77 SER A O 1
ATOM 652 N N . PHE A 1 78 ? 7.238 -5.973 -5.436 1.00 90.31 78 PHE A N 1
ATOM 653 C CA . PHE A 1 78 ? 7.270 -4.910 -6.438 1.00 90.31 78 PHE A CA 1
ATOM 654 C C . PHE A 1 78 ? 8.648 -4.243 -6.492 1.00 90.31 78 PHE A C 1
ATOM 656 O O . PHE A 1 78 ? 9.162 -3.972 -7.577 1.00 90.31 78 PHE A O 1
ATOM 663 N N . LEU A 1 79 ? 9.291 -4.075 -5.331 1.00 88.62 79 LEU A N 1
ATOM 664 C CA . LEU A 1 79 ? 10.656 -3.549 -5.231 1.00 88.62 79 LEU A CA 1
ATOM 665 C C . LEU A 1 79 ? 11.658 -4.405 -6.016 1.00 88.62 79 LEU A C 1
ATOM 667 O O . LEU A 1 79 ? 12.467 -3.875 -6.776 1.00 88.62 79 LEU A O 1
ATOM 671 N N . LEU A 1 80 ? 11.558 -5.731 -5.895 1.00 89.75 80 LEU A N 1
ATOM 672 C CA . LEU A 1 80 ? 12.421 -6.665 -6.617 1.00 89.75 80 LEU A CA 1
ATOM 673 C C . LEU A 1 80 ? 12.183 -6.598 -8.132 1.00 89.75 80 LEU A C 1
ATOM 675 O O . LEU A 1 80 ? 13.139 -6.572 -8.905 1.00 89.75 80 LEU A O 1
ATOM 679 N N . LYS A 1 81 ? 10.920 -6.489 -8.565 1.00 92.75 81 LYS A N 1
ATOM 680 C CA . LYS A 1 81 ? 10.575 -6.320 -9.987 1.00 92.75 81 LYS A CA 1
ATOM 681 C C . LYS A 1 81 ? 11.173 -5.038 -10.574 1.00 92.75 81 LYS A C 1
ATOM 683 O O . LYS A 1 81 ? 11.739 -5.089 -11.664 1.00 92.75 81 LYS A O 1
ATOM 688 N N . ILE A 1 82 ? 11.095 -3.914 -9.853 1.00 93.81 82 ILE A N 1
ATOM 689 C CA . ILE A 1 82 ? 11.728 -2.653 -10.273 1.00 93.81 82 ILE A CA 1
ATOM 690 C C . ILE A 1 82 ? 13.239 -2.828 -10.396 1.00 93.81 82 ILE A C 1
ATOM 692 O O . ILE A 1 82 ? 13.821 -2.410 -11.394 1.00 93.81 82 ILE A O 1
ATOM 696 N N . LEU A 1 83 ? 13.872 -3.454 -9.404 1.00 94.69 83 LEU A N 1
ATOM 697 C CA . LEU A 1 83 ? 15.320 -3.623 -9.389 1.00 94.69 83 LEU A CA 1
ATOM 698 C C . LEU A 1 83 ? 15.800 -4.447 -10.592 1.00 94.69 83 LEU A C 1
ATOM 700 O O . LEU A 1 83 ? 16.716 -4.021 -11.289 1.00 94.69 83 LEU A O 1
ATOM 704 N N . ILE A 1 84 ? 15.117 -5.553 -10.904 1.00 96.50 84 ILE A N 1
ATOM 705 C CA . ILE A 1 84 ? 15.405 -6.372 -12.092 1.00 96.50 84 ILE A CA 1
ATOM 706 C C . ILE A 1 84 ? 15.218 -5.561 -13.380 1.00 96.50 84 ILE A C 1
ATOM 708 O O . ILE A 1 84 ? 16.085 -5.587 -14.255 1.00 96.50 84 ILE A O 1
ATOM 712 N N . ALA A 1 85 ? 14.116 -4.815 -13.503 1.00 96.88 85 ALA A N 1
ATOM 713 C CA . ALA A 1 85 ? 13.859 -3.989 -14.680 1.00 96.88 85 ALA A CA 1
ATOM 714 C C . ALA A 1 85 ? 14.962 -2.935 -14.891 1.00 96.88 85 ALA A C 1
ATOM 716 O O . ALA A 1 85 ? 15.456 -2.770 -16.007 1.00 96.88 85 ALA A O 1
ATOM 717 N N . LEU A 1 86 ? 15.402 -2.271 -13.817 1.00 97.56 86 LEU A N 1
ATOM 718 C CA . LEU A 1 86 ? 16.505 -1.310 -13.858 1.00 97.56 86 LEU A CA 1
ATOM 719 C C . LEU A 1 86 ? 17.828 -1.972 -14.255 1.00 97.56 86 LEU A C 1
ATOM 721 O O . LEU A 1 86 ? 18.551 -1.423 -15.087 1.00 97.56 86 LEU A O 1
ATOM 725 N N . SER A 1 87 ? 18.134 -3.162 -13.727 1.00 97.38 87 SER A N 1
ATOM 726 C CA . SER A 1 87 ? 19.329 -3.917 -14.123 1.00 97.38 87 SER A CA 1
ATOM 727 C C . SER A 1 87 ? 19.338 -4.230 -15.622 1.00 97.38 87 SER A C 1
ATOM 729 O O . SER A 1 87 ? 20.361 -4.046 -16.280 1.00 97.38 87 SER A O 1
ATOM 731 N N . ILE A 1 88 ? 18.196 -4.634 -16.187 1.00 98.06 88 ILE A N 1
ATOM 732 C CA . ILE A 1 88 ? 18.063 -4.896 -17.628 1.00 98.06 88 ILE A CA 1
ATOM 733 C C . ILE A 1 88 ? 18.285 -3.613 -18.440 1.00 98.06 88 ILE A C 1
ATOM 735 O O . ILE A 1 88 ? 19.024 -3.635 -19.424 1.00 98.06 88 ILE A O 1
ATOM 739 N N . ILE A 1 89 ? 17.705 -2.483 -18.020 1.00 98.00 89 ILE A N 1
ATOM 740 C CA . ILE A 1 89 ? 17.894 -1.185 -18.690 1.00 98.00 89 ILE A CA 1
ATOM 741 C C . ILE A 1 89 ? 19.378 -0.803 -18.730 1.00 98.00 89 ILE A C 1
ATOM 743 O O . ILE A 1 89 ? 19.885 -0.418 -19.784 1.00 98.00 89 ILE A O 1
ATOM 747 N N . VAL A 1 90 ? 20.096 -0.947 -17.613 1.00 97.88 90 VAL A N 1
ATOM 748 C CA . VAL A 1 90 ? 21.537 -0.656 -17.549 1.00 97.88 90 VAL A CA 1
ATOM 749 C C . VAL A 1 90 ? 22.325 -1.546 -18.512 1.00 97.88 90 VAL A C 1
ATOM 751 O O . VAL A 1 90 ? 23.172 -1.041 -19.248 1.00 97.88 90 VAL A O 1
ATOM 754 N N . LEU A 1 91 ? 22.021 -2.845 -18.571 1.00 97.69 91 LEU A N 1
ATOM 755 C CA . LEU A 1 91 ? 22.671 -3.766 -19.510 1.00 97.69 91 LEU A CA 1
ATOM 756 C C . LEU A 1 91 ? 22.427 -3.371 -20.972 1.00 97.69 91 LEU A C 1
ATOM 758 O O . LEU A 1 91 ? 23.363 -3.390 -21.772 1.00 97.69 91 LEU A O 1
ATOM 762 N N . ILE A 1 92 ? 21.205 -2.956 -21.316 1.00 97.75 92 ILE A N 1
ATOM 763 C CA . ILE A 1 92 ? 20.870 -2.460 -22.659 1.00 97.75 92 ILE A CA 1
ATOM 764 C C . ILE A 1 92 ? 21.682 -1.202 -22.986 1.00 97.75 92 ILE A C 1
ATOM 766 O O . ILE A 1 92 ? 22.258 -1.109 -24.070 1.00 97.75 92 ILE A O 1
ATOM 770 N N . LEU A 1 93 ? 21.776 -0.248 -22.055 1.00 97.56 93 LEU A N 1
ATOM 771 C CA . LEU A 1 93 ? 22.556 0.977 -22.252 1.00 97.56 93 LEU A CA 1
ATOM 772 C C . LEU A 1 93 ? 24.045 0.680 -22.462 1.00 97.56 93 LEU A C 1
ATOM 774 O O . LEU A 1 93 ? 24.664 1.268 -23.351 1.00 97.56 93 LEU A O 1
ATOM 778 N N . ILE A 1 94 ? 24.610 -0.253 -21.690 1.00 97.50 94 ILE A N 1
ATOM 779 C CA . ILE A 1 94 ? 25.997 -0.707 -21.853 1.00 97.50 94 ILE A CA 1
ATOM 780 C C . ILE A 1 94 ? 26.184 -1.358 -23.226 1.00 97.50 94 ILE A C 1
ATOM 782 O O . ILE A 1 94 ? 27.120 -1.009 -23.942 1.00 97.50 94 ILE A O 1
ATOM 786 N N . TYR A 1 95 ? 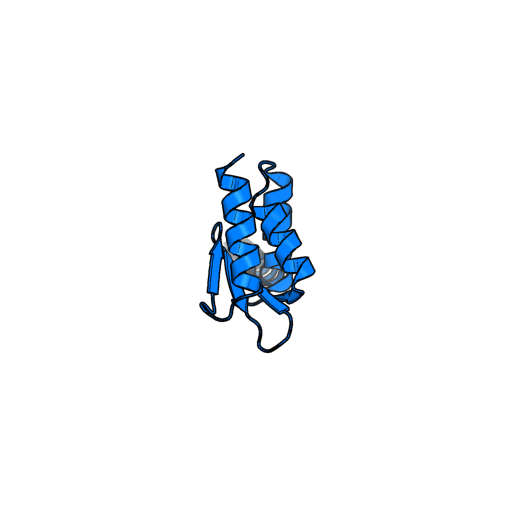25.280 -2.255 -23.626 1.00 97.06 95 TYR A N 1
ATOM 787 C CA . TYR A 1 95 ? 25.336 -2.911 -24.931 1.00 97.06 95 TYR A CA 1
ATOM 788 C C . TYR A 1 95 ? 25.308 -1.900 -26.083 1.00 97.06 95 TYR A C 1
ATOM 790 O O . TYR A 1 95 ? 26.153 -1.960 -26.976 1.00 97.06 95 TYR A O 1
ATOM 798 N N . ILE A 1 96 ? 24.382 -0.933 -26.038 1.00 97.56 96 ILE A N 1
ATOM 799 C CA . ILE A 1 96 ? 24.285 0.138 -27.039 1.00 97.56 96 ILE A CA 1
ATOM 800 C C . ILE A 1 96 ? 25.576 0.961 -27.073 1.00 97.56 96 ILE A C 1
ATOM 802 O O . ILE A 1 96 ? 26.055 1.284 -28.156 1.00 97.56 96 ILE A O 1
ATOM 806 N N . ARG A 1 97 ? 26.154 1.281 -25.908 1.00 95.12 97 ARG A N 1
ATOM 807 C CA . ARG A 1 97 ? 27.396 2.059 -25.803 1.00 95.12 97 ARG A CA 1
ATOM 808 C C . ARG A 1 97 ? 28.625 1.322 -26.338 1.00 95.12 97 ARG A C 1
ATOM 810 O O . ARG A 1 97 ? 29.531 1.987 -26.809 1.00 95.12 97 ARG A O 1
ATOM 817 N N . ILE A 1 98 ? 28.680 -0.007 -26.235 1.00 96.19 98 ILE A N 1
ATOM 818 C CA . ILE A 1 98 ? 29.803 -0.812 -26.749 1.00 96.19 98 ILE A CA 1
ATOM 819 C C . ILE A 1 98 ? 29.686 -1.033 -28.265 1.00 96.19 98 ILE A C 1
ATOM 821 O O . ILE A 1 98 ? 30.694 -1.197 -28.945 1.00 96.19 98 ILE A O 1
ATOM 825 N N . ARG A 1 99 ? 28.458 -1.105 -28.796 1.00 89.06 99 ARG A N 1
ATOM 826 C CA . ARG A 1 99 ? 28.189 -1.429 -30.211 1.00 89.06 99 ARG A CA 1
ATOM 827 C C . ARG A 1 99 ? 28.127 -0.209 -31.135 1.00 89.06 99 ARG A C 1
ATOM 829 O O . ARG A 1 99 ? 28.126 -0.405 -32.348 1.00 89.06 99 ARG A O 1
ATOM 836 N N . LYS A 1 100 ? 28.029 1.000 -30.584 1.00 70.31 100 LYS A N 1
ATOM 837 C CA . LYS A 1 100 ? 28.251 2.268 -31.293 1.00 70.31 100 LYS A CA 1
ATOM 838 C C . LYS A 1 100 ? 29.693 2.711 -31.112 1.00 70.31 100 LYS A C 1
ATOM 840 O O . LYS A 1 100 ? 30.221 3.285 -32.084 1.00 70.31 100 LYS A O 1
#

Sequence (100 aa):
MKKSMQILEDFELWLRTRFTNAFWFKGHKFEKAEGEGVMIDGGYFTEEEAKQVFKMLNSKNLFIRLNATLMIWERNSFLLKILIALSIIVLILIYIRIRK

Radius of gyration: 18.19 Å; Cα contacts (8 Å, |Δi|>4): 85; chains: 1; bounding box: 50×32×44 Å